Protein AF-A0AAV2PJU4-F1 (afdb_monomer)

Sequence (121 aa):
HTAAESSFSNGICERNHAVVDEMVRKFISDNPQYKLSTALAWAVHAKNCMHIVGGYSPYQLVYGRNPNIPSVLSNQPPALERRSISKTFGKHLNALHKAREAFTQAESSERISRVLRHNIR

Structure (mmCIF, N/CA/C/O backbone):
data_AF-A0AAV2PJU4-F1
#
_entry.id   AF-A0AAV2PJU4-F1
#
loop_
_atom_site.group_PDB
_atom_site.id
_atom_site.type_symbol
_atom_site.label_atom_id
_atom_site.label_alt_id
_atom_site.label_comp_id
_atom_site.label_asym_id
_atom_site.label_entity_id
_atom_site.label_seq_id
_atom_site.pdbx_PDB_ins_code
_atom_site.Cartn_x
_atom_site.Cartn_y
_atom_site.Cartn_z
_atom_site.occupancy
_atom_site.B_iso_or_equiv
_atom_site.auth_seq_id
_atom_site.auth_comp_id
_atom_site.auth_asym_id
_atom_site.auth_atom_id
_atom_site.pdbx_PDB_model_num
ATOM 1 N N . HIS A 1 1 ? 15.919 16.570 -13.843 1.00 42.03 1 HIS A N 1
ATOM 2 C CA . HIS A 1 1 ? 15.341 17.325 -14.968 1.00 42.03 1 HIS A CA 1
ATOM 3 C C . HIS A 1 1 ? 14.689 16.336 -15.923 1.00 42.03 1 HIS A C 1
ATOM 5 O O . HIS A 1 1 ? 15.407 15.6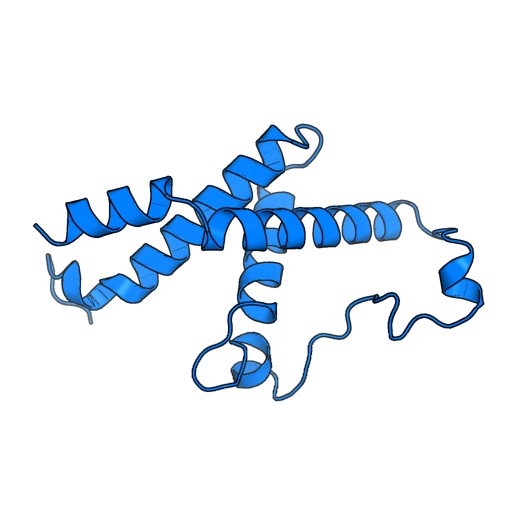28 -16.614 1.00 42.03 1 HIS A O 1
ATOM 11 N N . THR A 1 2 ? 13.360 16.226 -15.906 1.00 43.88 2 THR A N 1
ATOM 12 C CA . THR A 1 2 ? 12.603 15.498 -16.941 1.00 43.88 2 THR A CA 1
ATOM 13 C C . THR A 1 2 ? 12.274 16.510 -18.036 1.00 43.88 2 THR A C 1
ATOM 15 O O . THR A 1 2 ? 11.846 17.617 -17.709 1.00 43.88 2 THR A O 1
ATOM 18 N N . ALA A 1 3 ? 12.549 16.191 -19.302 1.00 46.62 3 ALA A N 1
ATOM 19 C CA . ALA A 1 3 ? 12.282 17.102 -20.415 1.00 46.62 3 ALA A CA 1
ATOM 20 C C . ALA A 1 3 ? 10.777 17.408 -20.510 1.00 46.62 3 ALA A C 1
ATOM 22 O O . ALA A 1 3 ? 9.952 16.525 -20.242 1.00 46.62 3 ALA A O 1
ATOM 23 N N . ALA A 1 4 ? 10.423 18.642 -20.882 1.00 45.28 4 ALA A N 1
ATOM 24 C CA . ALA A 1 4 ? 9.034 19.019 -21.139 1.00 45.28 4 ALA A CA 1
ATOM 25 C C . ALA A 1 4 ? 8.410 18.047 -22.162 1.00 45.28 4 ALA A C 1
ATOM 27 O O . ALA A 1 4 ? 9.078 17.642 -23.109 1.00 45.28 4 ALA A O 1
ATOM 28 N N . GLU A 1 5 ? 7.166 17.630 -21.916 1.00 50.41 5 GLU A N 1
ATOM 29 C CA . GLU A 1 5 ? 6.389 16.703 -22.764 1.00 50.41 5 GLU A CA 1
ATOM 30 C C . GLU A 1 5 ? 6.936 15.268 -22.924 1.00 50.41 5 GLU A C 1
ATOM 32 O O . GLU A 1 5 ? 6.539 14.543 -23.831 1.00 50.41 5 GLU A O 1
ATOM 37 N N . SER A 1 6 ? 7.788 14.792 -22.010 1.00 48.78 6 SER A N 1
ATOM 38 C CA . SER A 1 6 ? 8.242 13.387 -22.005 1.00 48.78 6 SER A CA 1
ATOM 39 C C . SER A 1 6 ? 7.475 12.508 -21.001 1.00 48.78 6 SER A C 1
ATOM 41 O O . SER A 1 6 ? 8.043 11.987 -20.041 1.00 48.78 6 SER A O 1
ATOM 43 N N . SER A 1 7 ? 6.169 12.318 -21.226 1.00 49.44 7 SER A N 1
ATOM 44 C CA . SER A 1 7 ? 5.283 11.445 -20.420 1.00 49.44 7 SER A CA 1
ATOM 45 C C . SER A 1 7 ? 5.831 10.015 -20.268 1.00 49.44 7 SER A C 1
ATOM 47 O O . SER A 1 7 ? 5.819 9.439 -19.180 1.00 49.44 7 SER A O 1
ATOM 49 N N . PHE A 1 8 ? 6.458 9.476 -21.318 1.00 52.22 8 PHE A N 1
ATOM 50 C CA . PHE A 1 8 ? 7.075 8.142 -21.311 1.00 52.22 8 PHE A CA 1
ATOM 51 C C . PHE A 1 8 ? 8.187 7.969 -20.259 1.00 52.22 8 PHE A C 1
ATOM 53 O O . PHE A 1 8 ? 8.328 6.885 -19.690 1.00 52.22 8 PHE A O 1
ATOM 60 N N . SER A 1 9 ? 8.932 9.034 -19.933 1.00 52.75 9 SER A N 1
ATOM 61 C CA . SER A 1 9 ? 9.990 9.012 -18.907 1.00 52.75 9 SER A CA 1
ATOM 62 C C . SER A 1 9 ? 9.434 8.869 -17.482 1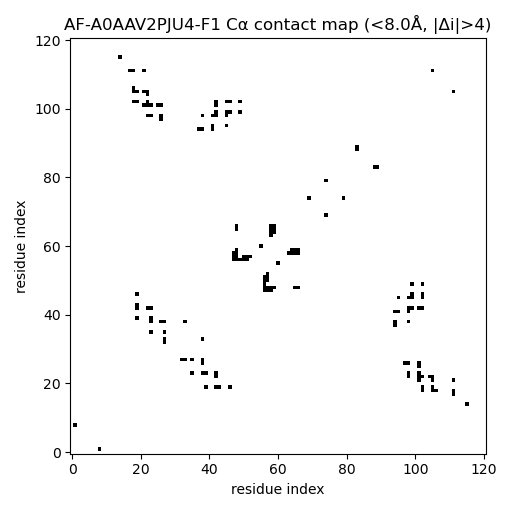.00 52.75 9 SER A C 1
ATOM 64 O O . SER A 1 9 ? 10.154 8.448 -16.578 1.00 52.75 9 SER A O 1
ATOM 66 N N . ASN A 1 10 ? 8.146 9.171 -17.277 1.00 65.81 10 ASN A N 1
ATOM 67 C CA . ASN A 1 10 ? 7.462 9.125 -15.983 1.00 65.81 10 ASN A CA 1
ATOM 68 C C . ASN A 1 10 ? 6.452 7.971 -15.856 1.00 65.81 10 ASN A C 1
ATOM 70 O O . ASN A 1 10 ? 5.747 7.896 -14.849 1.00 65.81 10 ASN A O 1
ATOM 74 N N . GLY A 1 11 ? 6.410 7.021 -16.797 1.00 73.00 11 GLY A N 1
ATOM 75 C CA . GLY A 1 11 ? 5.399 5.953 -16.809 1.00 73.00 11 GLY A CA 1
ATOM 76 C C . GLY A 1 11 ? 5.358 5.077 -15.543 1.00 73.00 11 GLY A C 1
ATOM 77 O O . GLY A 1 11 ? 4.315 4.526 -15.193 1.00 73.00 11 GLY A O 1
ATOM 78 N N . ILE A 1 12 ? 6.468 4.966 -14.801 1.00 79.06 12 ILE A N 1
ATOM 79 C CA . ILE A 1 12 ? 6.490 4.307 -13.481 1.00 79.06 12 ILE A CA 1
ATOM 80 C C . ILE A 1 12 ? 5.745 5.146 -12.434 1.00 79.06 12 ILE A C 1
ATOM 82 O O . ILE A 1 12 ? 4.961 4.602 -11.655 1.00 79.06 12 ILE A O 1
ATOM 86 N N . CYS A 1 13 ? 5.978 6.459 -12.413 1.00 81.69 13 CYS A N 1
ATOM 87 C CA . CYS A 1 13 ? 5.312 7.391 -11.506 1.00 81.69 13 CYS A CA 1
ATOM 88 C C . CYS A 1 13 ? 3.805 7.442 -11.791 1.00 81.69 13 CYS A C 1
ATOM 90 O O . CYS A 1 13 ? 2.999 7.261 -10.882 1.00 81.69 13 CYS A O 1
ATOM 92 N N . GLU A 1 14 ? 3.428 7.560 -13.064 1.00 84.25 14 GLU A N 1
ATOM 93 C CA . GLU A 1 14 ? 2.028 7.574 -13.499 1.00 84.25 14 GLU A CA 1
ATOM 94 C C . GLU A 1 14 ? 1.297 6.280 -13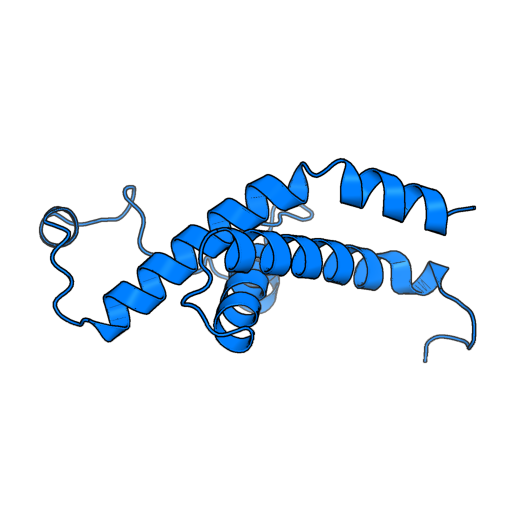.129 1.00 84.25 14 GLU A C 1
ATOM 96 O O . GLU A 1 14 ? 0.196 6.322 -12.582 1.00 84.25 14 GLU A O 1
ATOM 101 N N . ARG A 1 15 ? 1.931 5.116 -13.335 1.00 85.81 15 ARG A N 1
ATOM 102 C CA . ARG A 1 15 ? 1.370 3.827 -12.909 1.00 85.81 15 ARG A CA 1
ATOM 103 C C . ARG A 1 15 ? 1.180 3.763 -11.397 1.00 85.81 15 ARG A C 1
ATOM 105 O O . ARG A 1 15 ? 0.143 3.294 -10.934 1.00 85.81 15 ARG A O 1
ATOM 112 N N 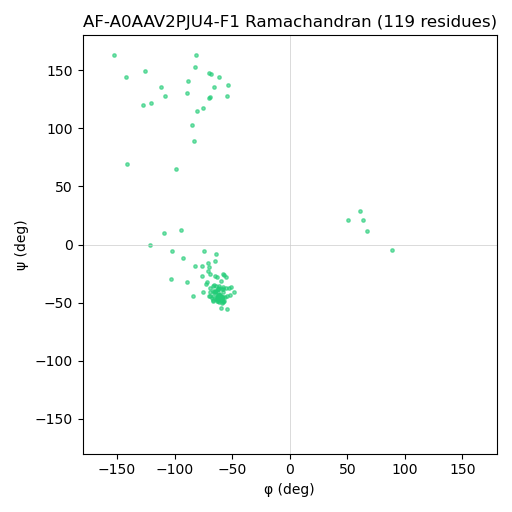. ASN A 1 16 ? 2.160 4.233 -10.626 1.00 89.12 16 ASN A N 1
ATOM 113 C CA . ASN A 1 16 ? 2.056 4.267 -9.170 1.00 89.12 16 ASN A CA 1
ATOM 114 C C . ASN A 1 16 ? 0.893 5.155 -8.710 1.00 89.12 16 ASN A C 1
ATOM 116 O O . ASN A 1 16 ? 0.131 4.730 -7.844 1.00 89.12 16 ASN A O 1
ATOM 120 N N . HIS A 1 17 ? 0.732 6.342 -9.300 1.00 89.75 17 HIS A N 1
ATOM 121 C CA . HIS A 1 17 ? -0.398 7.222 -9.008 1.00 89.75 17 HIS A CA 1
ATOM 122 C C . HIS A 1 17 ? -1.732 6.566 -9.373 1.00 89.75 17 HIS A C 1
ATOM 124 O O . HIS A 1 17 ? -2.603 6.479 -8.515 1.00 89.75 17 HIS A O 1
ATOM 130 N N . ALA A 1 18 ? -1.863 5.985 -10.571 1.00 90.81 18 ALA A N 1
ATOM 131 C CA . ALA A 1 18 ? -3.095 5.320 -11.000 1.00 90.81 18 ALA A CA 1
ATOM 132 C C . ALA A 1 18 ? -3.524 4.175 -10.061 1.00 90.81 18 ALA A C 1
ATOM 134 O O . ALA A 1 18 ? -4.713 4.006 -9.782 1.00 90.81 18 ALA A O 1
ATOM 135 N N . VAL A 1 19 ? -2.561 3.401 -9.548 1.00 92.12 19 VAL A N 1
ATOM 136 C CA . VAL A 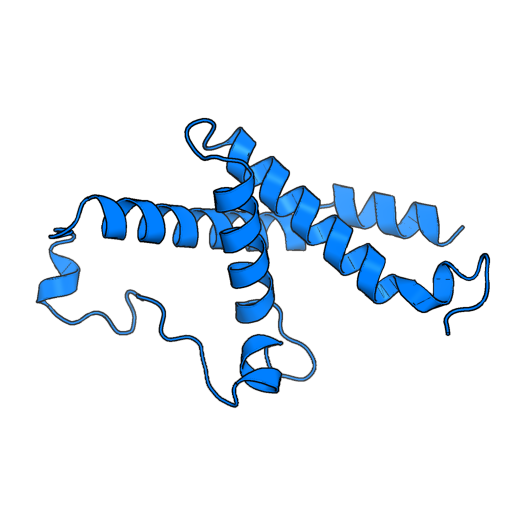1 19 ? -2.822 2.349 -8.554 1.00 92.12 19 VAL A CA 1
ATOM 137 C C . VAL A 1 19 ? -3.289 2.949 -7.233 1.00 92.12 19 VAL A C 1
ATOM 139 O O . VAL A 1 19 ? -4.309 2.514 -6.705 1.00 92.12 19 VAL A O 1
ATOM 142 N N . VAL A 1 20 ? -2.596 3.960 -6.706 1.00 95.00 20 VAL A N 1
ATOM 143 C CA . VAL A 1 20 ? -2.974 4.593 -5.433 1.00 95.00 20 VAL A CA 1
ATOM 144 C C . VAL A 1 20 ? -4.342 5.275 -5.530 1.00 95.00 20 VAL A C 1
ATOM 146 O O . VAL A 1 20 ? -5.154 5.119 -4.619 1.00 95.00 20 VAL A O 1
ATOM 149 N N . ASP A 1 21 ? -4.646 5.945 -6.638 1.00 94.56 21 ASP A N 1
ATOM 150 C CA . ASP A 1 21 ? -5.951 6.568 -6.875 1.00 94.56 21 ASP A CA 1
ATOM 151 C C . ASP A 1 21 ? -7.075 5.529 -6.888 1.00 94.56 21 ASP A C 1
ATOM 153 O O . ASP A 1 21 ? -8.124 5.722 -6.271 1.00 94.56 21 ASP A O 1
ATOM 157 N N . GLU A 1 22 ? -6.855 4.386 -7.543 1.00 94.69 22 GLU A N 1
ATOM 158 C CA . GLU A 1 22 ? -7.812 3.280 -7.537 1.00 94.69 22 GLU A CA 1
ATOM 159 C C . GLU A 1 22 ? -7.993 2.680 -6.139 1.00 94.69 22 GLU A C 1
ATOM 161 O O . GLU A 1 22 ? -9.125 2.385 -5.744 1.00 94.69 22 GLU A O 1
ATOM 166 N N . MET A 1 23 ? -6.908 2.538 -5.372 1.00 96.88 23 MET A N 1
ATOM 167 C CA . MET A 1 23 ? -6.967 2.074 -3.987 1.00 96.88 23 MET A CA 1
ATOM 168 C C . MET A 1 23 ? -7.792 3.023 -3.120 1.00 96.88 23 MET A C 1
ATOM 170 O O . MET A 1 23 ? -8.686 2.574 -2.407 1.00 96.88 23 MET A O 1
ATOM 174 N N . VAL A 1 24 ? -7.527 4.330 -3.190 1.00 96.56 24 VAL A N 1
ATOM 175 C CA . VAL A 1 24 ? -8.250 5.348 -2.415 1.00 96.56 24 VAL A CA 1
ATOM 176 C C . VAL A 1 24 ? -9.723 5.385 -2.807 1.00 96.56 24 VAL A C 1
ATOM 178 O O . VAL A 1 24 ? -10.589 5.405 -1.931 1.00 96.56 24 VAL A O 1
ATOM 181 N N . ARG A 1 25 ? -10.021 5.321 -4.110 1.00 95.19 25 ARG A N 1
ATOM 182 C CA . ARG A 1 25 ? -11.393 5.272 -4.625 1.00 95.19 25 ARG A CA 1
ATOM 183 C C . ARG A 1 25 ? -12.160 4.075 -4.061 1.00 95.19 25 ARG A C 1
ATOM 185 O O . ARG A 1 25 ? -13.266 4.253 -3.559 1.00 95.19 25 ARG A O 1
ATOM 192 N N . LYS A 1 26 ? -11.580 2.870 -4.126 1.00 94.31 26 LYS A N 1
ATOM 193 C CA . LYS A 1 26 ? -12.183 1.643 -3.576 1.00 94.31 26 LYS A CA 1
ATOM 194 C C . LYS A 1 26 ? -12.351 1.733 -2.062 1.00 94.31 26 LYS A C 1
ATOM 196 O O . LYS A 1 26 ? -13.438 1.491 -1.552 1.00 94.31 26 LYS A O 1
ATOM 201 N N . PHE A 1 27 ? -11.305 2.166 -1.359 1.00 95.50 27 PHE A N 1
ATOM 202 C CA . PHE A 1 27 ? -11.319 2.321 0.092 1.00 95.50 27 PHE A CA 1
ATOM 203 C C . PHE A 1 27 ? -12.487 3.201 0.543 1.00 95.50 27 PHE A C 1
ATOM 205 O O . PHE A 1 27 ? -13.267 2.785 1.398 1.00 95.50 27 PHE A O 1
ATOM 212 N N . ILE A 1 28 ? -12.585 4.424 0.011 1.00 96.12 28 ILE A N 1
ATOM 213 C CA . ILE A 1 28 ? -13.586 5.410 0.443 1.00 96.12 28 ILE A CA 1
ATOM 214 C C . ILE A 1 28 ? -14.991 4.984 0.021 1.00 96.12 28 ILE A C 1
ATOM 216 O O . ILE A 1 28 ? -15.922 5.166 0.799 1.00 96.12 28 ILE A O 1
ATOM 220 N N . SER A 1 29 ? -15.139 4.384 -1.165 1.00 93.81 29 SER A N 1
ATOM 221 C CA . SER A 1 29 ? -16.420 3.840 -1.632 1.00 93.81 29 SER A CA 1
ATOM 222 C C . SER A 1 29 ? -16.994 2.825 -0.644 1.00 93.81 29 SER A C 1
ATOM 224 O O . SER A 1 29 ? -18.172 2.894 -0.308 1.00 93.81 29 SER A O 1
ATOM 226 N N . ASP A 1 30 ? -16.155 1.919 -0.141 1.00 93.19 30 ASP A N 1
ATOM 227 C CA . ASP A 1 30 ? -16.582 0.879 0.799 1.00 93.19 30 ASP A CA 1
ATOM 228 C C . ASP A 1 30 ? -16.653 1.390 2.250 1.00 93.19 30 ASP A C 1
ATOM 230 O O . ASP A 1 30 ? -17.265 0.758 3.111 1.00 93.19 30 ASP A O 1
ATOM 234 N N . ASN A 1 31 ? -15.996 2.516 2.554 1.00 92.81 31 ASN A N 1
ATOM 235 C CA . ASN A 1 31 ? -15.845 3.037 3.911 1.00 92.81 31 ASN A CA 1
ATOM 236 C C . ASN A 1 31 ? -15.949 4.581 3.941 1.00 92.81 31 ASN A C 1
ATOM 238 O O . ASN A 1 31 ? -14.955 5.266 4.230 1.00 92.81 31 ASN A O 1
ATOM 242 N N . PRO A 1 32 ? -17.143 5.155 3.690 1.00 93.19 32 PRO A N 1
ATOM 243 C CA . PRO A 1 32 ? -17.339 6.603 3.558 1.00 93.19 32 PRO A CA 1
ATOM 244 C C . PRO A 1 32 ? -17.063 7.389 4.851 1.00 93.19 32 PRO A C 1
ATOM 246 O O . PRO A 1 32 ? -16.901 8.605 4.821 1.00 93.19 32 PRO A O 1
ATOM 249 N N . GLN A 1 33 ? -16.972 6.711 5.999 1.00 93.19 33 GLN A N 1
ATOM 250 C CA . GLN A 1 33 ? -16.649 7.317 7.290 1.00 93.19 33 GLN A CA 1
ATOM 251 C C . GLN A 1 33 ? -15.188 7.782 7.423 1.00 93.19 33 GLN A C 1
ATOM 253 O O . GLN A 1 33 ? -14.861 8.510 8.365 1.00 93.19 33 GLN A O 1
ATOM 258 N N . TYR A 1 34 ? -14.282 7.337 6.545 1.00 93.50 34 TYR A N 1
ATOM 259 C CA . TYR A 1 34 ? -12.872 7.724 6.603 1.00 93.50 34 TYR A CA 1
ATOM 260 C C . TYR A 1 34 ? -12.598 9.005 5.814 1.00 93.50 34 TYR A C 1
ATOM 262 O O . TYR A 1 34 ? -13.089 9.207 4.709 1.00 93.50 34 TYR A O 1
ATOM 270 N N . LYS A 1 35 ? -11.731 9.860 6.366 1.00 94.56 35 LYS A N 1
ATOM 271 C CA . LYS A 1 35 ? -11.228 11.041 5.657 1.00 94.56 35 LYS A CA 1
ATOM 272 C C . LYS A 1 35 ? -10.320 10.614 4.505 1.00 94.56 35 LYS A C 1
ATOM 274 O O . LYS A 1 35 ? -9.530 9.679 4.657 1.00 94.56 35 LYS A O 1
ATOM 279 N N . LEU A 1 36 ? -10.343 11.383 3.416 1.00 94.88 36 LEU A N 1
ATOM 280 C CA . LEU A 1 36 ? -9.470 11.178 2.257 1.00 94.88 36 LEU A CA 1
ATOM 281 C C . LEU A 1 36 ? -7.988 11.073 2.646 1.00 94.88 36 LEU A C 1
ATOM 283 O O . LEU A 1 36 ? -7.299 10.165 2.196 1.00 94.88 36 LEU A O 1
ATOM 287 N N . SER A 1 37 ? -7.510 11.942 3.539 1.00 95.12 37 SER A N 1
ATOM 288 C CA . SER A 1 37 ? -6.117 11.919 4.003 1.00 95.12 37 SER A CA 1
ATOM 289 C C . SER A 1 37 ? -5.743 10.618 4.720 1.00 95.12 37 SER A C 1
ATOM 291 O O . SER A 1 37 ? -4.639 10.111 4.541 1.00 95.12 37 SER A O 1
ATOM 293 N N . THR A 1 38 ? -6.662 10.042 5.501 1.00 94.50 38 THR A N 1
ATOM 294 C CA . THR A 1 38 ? -6.453 8.752 6.171 1.00 94.50 38 THR A CA 1
ATOM 295 C C . THR A 1 38 ? -6.423 7.609 5.163 1.00 94.50 38 THR A C 1
ATOM 297 O O . THR A 1 38 ? -5.536 6.761 5.243 1.00 94.50 38 THR A O 1
ATOM 300 N N . ALA A 1 39 ? -7.354 7.601 4.206 1.00 95.19 39 ALA A N 1
ATOM 301 C CA . ALA A 1 39 ? -7.384 6.599 3.145 1.00 95.19 39 ALA A CA 1
ATOM 302 C C . ALA A 1 39 ? -6.102 6.648 2.299 1.00 95.19 39 ALA A C 1
ATOM 304 O O . ALA A 1 39 ? -5.477 5.614 2.082 1.00 95.19 39 ALA A O 1
ATOM 305 N N . LEU A 1 40 ? -5.661 7.846 1.904 1.00 96.75 40 LEU A N 1
ATOM 306 C CA . LEU A 1 40 ? -4.436 8.050 1.132 1.00 96.75 40 LEU A CA 1
ATOM 307 C C . LEU A 1 40 ? -3.190 7.588 1.894 1.00 96.75 40 LEU A C 1
ATOM 309 O O . LEU A 1 40 ? -2.388 6.834 1.347 1.00 96.75 40 LEU A O 1
ATOM 313 N N . ALA A 1 41 ? -3.039 7.984 3.161 1.00 96.75 41 ALA A N 1
ATOM 314 C CA . ALA A 1 41 ? -1.890 7.587 3.974 1.00 96.75 41 ALA A CA 1
ATOM 315 C C . ALA A 1 41 ? -1.774 6.058 4.089 1.00 96.75 41 ALA A C 1
ATOM 317 O O . ALA A 1 41 ? -0.696 5.492 3.891 1.00 96.75 41 ALA A O 1
ATOM 318 N N . TRP A 1 42 ? -2.894 5.376 4.351 1.00 96.69 42 TRP A N 1
ATOM 319 C CA . TRP A 1 42 ? -2.904 3.918 4.446 1.00 96.69 42 TRP A CA 1
ATOM 320 C C . TRP A 1 42 ? -2.747 3.228 3.092 1.00 96.69 42 TRP A C 1
ATOM 322 O O . TRP A 1 42 ? -2.092 2.189 3.032 1.00 96.69 42 TRP A O 1
ATOM 332 N N . ALA A 1 43 ? -3.274 3.804 2.010 1.00 97.00 43 ALA A N 1
ATOM 333 C CA . ALA A 1 43 ? -3.088 3.285 0.660 1.00 97.00 43 ALA A CA 1
ATOM 334 C C . ALA A 1 43 ? -1.610 3.314 0.243 1.00 97.00 43 ALA A C 1
ATOM 336 O O . ALA A 1 43 ? -1.066 2.294 -0.180 1.00 97.00 43 ALA A O 1
ATOM 337 N N . VAL A 1 44 ? -0.930 4.448 0.444 1.00 96.62 44 VAL A N 1
ATOM 338 C CA . VAL A 1 44 ? 0.510 4.587 0.171 1.00 96.62 44 VAL A CA 1
ATOM 339 C C . VAL A 1 44 ? 1.317 3.602 1.015 1.00 96.62 44 VAL A C 1
ATOM 341 O O . VAL A 1 44 ? 2.187 2.904 0.491 1.00 96.62 44 VAL A O 1
ATOM 344 N N . HIS A 1 45 ? 0.999 3.492 2.308 1.00 96.38 45 HIS A N 1
ATOM 345 C CA . HIS A 1 45 ? 1.647 2.529 3.193 1.00 96.38 45 HIS A CA 1
ATOM 346 C C . HIS A 1 45 ? 1.468 1.087 2.693 1.00 96.38 45 HIS A C 1
ATOM 348 O O . HIS A 1 45 ? 2.452 0.360 2.558 1.00 96.38 45 HIS A O 1
ATOM 354 N N . ALA A 1 46 ? 0.237 0.671 2.375 1.00 96.19 46 ALA A N 1
ATOM 355 C CA . ALA A 1 46 ? -0.052 -0.670 1.872 1.00 96.19 46 ALA A CA 1
ATOM 356 C C . ALA A 1 46 ? 0.707 -0.966 0.571 1.00 96.19 46 ALA A C 1
ATOM 358 O O . ALA A 1 46 ? 1.389 -1.986 0.488 1.00 96.19 46 ALA A O 1
ATOM 359 N N . LYS A 1 47 ? 0.684 -0.040 -0.395 1.00 95.56 47 LYS A N 1
ATOM 360 C CA . LYS A 1 47 ? 1.406 -0.167 -1.666 1.00 95.56 47 LYS A CA 1
ATOM 361 C C . LYS A 1 47 ? 2.910 -0.337 -1.456 1.00 95.56 47 LYS A C 1
ATOM 363 O O . LYS A 1 47 ? 3.514 -1.213 -2.066 1.00 95.56 47 LYS A O 1
ATOM 368 N N . ASN A 1 48 ? 3.516 0.456 -0.573 1.00 95.44 48 ASN A N 1
ATOM 369 C CA . ASN A 1 48 ? 4.954 0.375 -0.296 1.00 95.44 48 ASN A CA 1
ATOM 370 C C . ASN A 1 48 ? 5.362 -0.905 0.443 1.00 95.44 48 ASN A C 1
ATOM 372 O O . ASN A 1 48 ? 6.512 -1.323 0.332 1.00 95.44 48 ASN A O 1
ATOM 376 N N . CYS A 1 49 ? 4.442 -1.520 1.186 1.00 95.06 49 CYS A N 1
ATOM 377 C CA . CYS A 1 49 ? 4.700 -2.751 1.928 1.00 95.06 49 CYS A CA 1
ATOM 378 C C . CYS A 1 49 ? 4.426 -4.022 1.113 1.00 95.06 49 CYS A C 1
ATOM 380 O O . CYS A 1 49 ? 5.062 -5.041 1.364 1.00 95.06 49 CYS A O 1
ATOM 382 N N . MET A 1 50 ? 3.452 -3.987 0.199 1.00 93.94 50 MET A N 1
ATOM 383 C CA . MET A 1 50 ? 2.936 -5.181 -0.484 1.00 93.94 50 MET A CA 1
ATOM 384 C C . MET A 1 50 ? 3.440 -5.340 -1.916 1.00 93.94 50 MET A C 1
ATOM 386 O O . MET A 1 50 ? 3.567 -6.468 -2.378 1.00 93.94 50 MET A O 1
ATOM 390 N N . HIS A 1 51 ? 3.731 -4.244 -2.619 1.00 93.69 51 HIS A N 1
ATOM 391 C CA . HIS A 1 51 ? 4.263 -4.328 -3.974 1.00 93.69 51 HIS A CA 1
ATOM 392 C C . HIS A 1 51 ? 5.699 -4.857 -3.943 1.00 93.69 51 HIS A C 1
ATOM 394 O O . HIS A 1 51 ? 6.538 -4.279 -3.256 1.00 93.69 51 HIS A O 1
ATOM 400 N N . ILE A 1 52 ? 5.984 -5.921 -4.694 1.00 92.56 52 ILE A N 1
ATOM 401 C CA . ILE A 1 52 ? 7.308 -6.548 -4.755 1.00 92.56 52 ILE A CA 1
ATOM 402 C C . ILE A 1 52 ? 7.964 -6.250 -6.103 1.00 92.56 52 ILE A C 1
ATOM 404 O O . ILE A 1 52 ? 7.392 -6.522 -7.156 1.00 92.56 52 ILE A O 1
ATOM 408 N N . VAL A 1 53 ? 9.192 -5.733 -6.065 1.00 86.25 53 VAL A N 1
ATOM 409 C CA . VAL A 1 53 ? 10.042 -5.482 -7.234 1.00 86.25 53 VAL A CA 1
ATOM 410 C C . VAL A 1 53 ? 11.388 -6.153 -6.989 1.00 86.25 53 VAL A C 1
ATOM 412 O O . VAL A 1 53 ? 12.064 -5.854 -6.009 1.00 86.25 53 VAL A O 1
ATOM 415 N N . GLY A 1 54 ? 11.776 -7.098 -7.851 1.00 89.12 54 GLY A N 1
ATOM 416 C CA . GLY A 1 54 ? 13.057 -7.804 -7.707 1.00 89.12 54 GLY A CA 1
ATOM 417 C C . GLY A 1 54 ? 13.195 -8.598 -6.400 1.00 89.12 54 GLY A C 1
ATOM 418 O O . GLY A 1 54 ? 14.300 -8.744 -5.890 1.00 89.12 54 GLY A O 1
ATOM 419 N N . GLY A 1 55 ? 12.079 -9.071 -5.832 1.00 92.88 55 GLY A N 1
ATOM 420 C CA . GLY A 1 55 ? 12.052 -9.837 -4.579 1.00 92.88 55 GLY A CA 1
ATOM 421 C C . GLY A 1 55 ? 11.935 -9.003 -3.299 1.00 92.88 55 GLY A C 1
ATOM 422 O O . GLY A 1 55 ? 11.759 -9.583 -2.231 1.00 92.88 55 GLY A O 1
ATOM 423 N N . TYR A 1 56 ? 11.956 -7.670 -3.391 1.00 94.25 56 TYR A N 1
ATOM 424 C CA . TYR A 1 56 ? 11.855 -6.773 -2.237 1.00 94.25 56 TYR A CA 1
ATOM 425 C C . TYR A 1 56 ? 10.726 -5.752 -2.400 1.00 94.25 56 TYR A C 1
ATOM 427 O O . TYR A 1 56 ? 10.409 -5.319 -3.508 1.00 94.25 56 TYR A O 1
ATOM 435 N N . SER A 1 57 ? 10.121 -5.334 -1.291 1.00 95.88 57 SER A N 1
ATOM 436 C CA . SER A 1 57 ? 9.175 -4.220 -1.275 1.00 95.88 57 SER A CA 1
ATOM 437 C C . SER A 1 57 ? 9.899 -2.871 -1.218 1.00 95.88 57 SER A C 1
ATOM 439 O O . SER A 1 57 ? 10.987 -2.781 -0.641 1.00 95.88 57 SER A O 1
ATOM 441 N N . PRO A 1 58 ? 9.304 -1.780 -1.741 1.00 95.00 58 PRO A N 1
ATOM 442 C CA . PRO A 1 58 ? 9.844 -0.433 -1.564 1.00 95.00 58 PRO A CA 1
ATOM 443 C C . PRO A 1 58 ? 10.152 -0.095 -0.099 1.00 95.00 58 PRO A C 1
ATOM 445 O O . PRO A 1 58 ? 11.164 0.538 0.187 1.00 95.00 58 PRO A O 1
ATOM 448 N N . TYR A 1 59 ? 9.322 -0.561 0.840 1.00 96.38 59 TYR A N 1
ATOM 449 C CA . TYR A 1 59 ? 9.573 -0.394 2.270 1.00 96.38 59 TYR A CA 1
ATOM 450 C C . TYR A 1 59 ? 10.874 -1.086 2.709 1.00 96.38 59 TYR A C 1
ATOM 452 O O . TYR A 1 59 ? 11.668 -0.488 3.432 1.00 96.38 59 TYR A O 1
ATOM 460 N N . GLN A 1 60 ? 11.129 -2.318 2.257 1.00 96.44 60 GLN A N 1
ATOM 461 C CA . GLN A 1 60 ? 12.377 -3.027 2.564 1.00 96.44 60 GLN A CA 1
ATOM 462 C C . GLN A 1 60 ? 13.596 -2.334 1.951 1.00 96.44 60 GLN A C 1
ATOM 464 O O . GLN A 1 60 ? 14.616 -2.224 2.622 1.00 96.44 60 GLN A O 1
ATOM 469 N N . LEU A 1 61 ? 13.489 -1.836 0.718 1.00 95.25 61 LEU A N 1
ATOM 470 C CA . LEU A 1 61 ? 14.592 -1.136 0.052 1.00 95.25 61 LEU A CA 1
ATOM 471 C C . LEU A 1 61 ? 14.983 0.160 0.778 1.00 95.25 61 LEU A C 1
ATOM 473 O O . LEU A 1 61 ? 16.160 0.498 0.831 1.00 95.25 61 LEU A O 1
ATOM 477 N N . VAL A 1 62 ? 14.009 0.871 1.355 1.00 95.75 62 VAL A N 1
ATOM 478 C CA . VAL A 1 62 ? 14.249 2.136 2.069 1.00 95.75 62 VAL A CA 1
ATOM 479 C C . VAL A 1 62 ? 14.670 1.913 3.522 1.00 95.75 62 VAL A C 1
ATOM 481 O O . VAL A 1 62 ? 15.581 2.577 4.006 1.00 95.75 62 VAL A O 1
ATOM 484 N N . TYR A 1 63 ? 14.007 1.002 4.239 1.00 95.44 63 TYR A N 1
ATOM 485 C CA . TYR A 1 63 ? 14.201 0.830 5.684 1.00 95.44 63 TYR A CA 1
ATOM 486 C C . TYR A 1 63 ? 15.072 -0.374 6.063 1.00 95.44 63 TYR A C 1
ATOM 488 O O . TYR A 1 63 ? 15.336 -0.574 7.248 1.00 95.44 63 TYR A O 1
ATOM 496 N N . GLY A 1 64 ? 15.473 -1.208 5.101 1.00 95.12 64 GLY A N 1
ATOM 497 C CA . GLY A 1 64 ? 16.288 -2.405 5.331 1.00 95.12 64 GL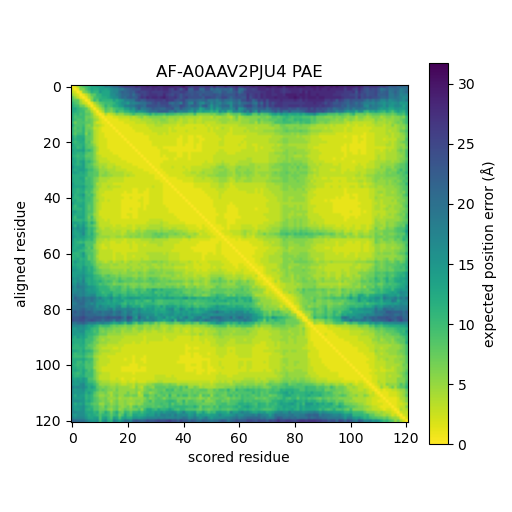Y A CA 1
ATOM 498 C C . GLY A 1 64 ? 15.582 -3.517 6.116 1.00 95.12 64 GLY A C 1
ATOM 499 O O . GLY A 1 64 ? 16.230 -4.452 6.579 1.00 95.12 64 GLY A O 1
ATOM 500 N N . ARG A 1 65 ? 14.262 -3.423 6.322 1.00 93.69 65 ARG A N 1
ATOM 501 C CA . ARG A 1 65 ? 13.487 -4.375 7.131 1.00 93.69 65 ARG A CA 1
ATOM 502 C C . ARG A 1 65 ? 12.035 -4.457 6.692 1.00 93.69 65 ARG A C 1
ATOM 504 O O . ARG A 1 65 ? 11.517 -3.547 6.051 1.00 93.69 65 ARG A O 1
ATOM 511 N N . ASN A 1 66 ? 11.358 -5.520 7.113 1.00 91.00 66 ASN A N 1
ATOM 512 C CA . ASN A 1 66 ? 9.913 -5.638 6.951 1.00 91.00 66 ASN A CA 1
ATOM 513 C C . ASN A 1 66 ? 9.157 -4.664 7.869 1.00 91.00 66 ASN A C 1
ATOM 515 O O . ASN A 1 66 ? 9.616 -4.379 8.981 1.00 91.00 66 ASN A O 1
ATOM 519 N N . PRO A 1 67 ? 7.989 -4.163 7.435 1.00 91.06 67 PRO A N 1
ATOM 520 C CA . PRO A 1 67 ? 7.124 -3.376 8.299 1.00 91.06 67 PRO A CA 1
ATOM 521 C C . PRO A 1 67 ? 6.583 -4.267 9.429 1.00 91.06 67 PRO A C 1
ATOM 523 O O . PRO A 1 67 ? 6.145 -5.395 9.194 1.00 91.06 67 PRO A O 1
ATOM 526 N N . ASN A 1 68 ? 6.597 -3.762 10.665 1.00 88.12 68 ASN A N 1
ATOM 527 C CA . ASN A 1 68 ? 6.020 -4.471 11.807 1.00 88.12 68 ASN A CA 1
ATOM 528 C C . ASN A 1 68 ? 4.509 -4.219 11.856 1.00 88.12 68 ASN A C 1
ATOM 530 O O . ASN A 1 68 ? 4.047 -3.240 12.443 1.00 88.12 68 ASN A O 1
ATOM 534 N N . ILE A 1 69 ? 3.752 -5.076 11.177 1.00 86.69 69 ILE A N 1
ATOM 535 C CA . ILE A 1 69 ? 2.299 -4.965 11.055 1.00 86.69 69 ILE A CA 1
ATOM 536 C C . ILE A 1 69 ? 1.652 -6.121 11.822 1.00 86.69 69 ILE A C 1
ATOM 538 O O . ILE A 1 69 ? 2.085 -7.263 11.646 1.00 86.69 69 ILE A O 1
ATOM 542 N N . PRO A 1 70 ? 0.587 -5.869 12.608 1.00 84.19 70 PRO A N 1
ATOM 543 C CA . PRO A 1 70 ? -0.176 -6.936 13.241 1.00 84.19 70 PRO A CA 1
ATOM 544 C C . PRO A 1 70 ? -0.661 -7.955 12.209 1.00 84.19 70 PRO A C 1
ATOM 546 O O . PRO A 1 70 ? -1.273 -7.603 11.196 1.00 84.19 70 PRO A O 1
ATOM 549 N N . SER A 1 71 ? -0.370 -9.224 12.463 1.00 82.62 71 SER A N 1
ATOM 550 C CA . SER A 1 71 ? -0.701 -10.332 11.577 1.00 82.62 71 SER A CA 1
ATOM 551 C C . SER A 1 71 ? -1.102 -11.528 12.412 1.00 82.62 71 SER A C 1
ATOM 553 O O . SER A 1 71 ? -0.497 -11.804 13.442 1.00 82.62 71 SER A O 1
ATOM 555 N N . VAL A 1 72 ? -2.071 -12.299 11.922 1.00 84.88 72 VAL A N 1
ATOM 556 C CA . VAL A 1 72 ? -2.461 -13.568 12.552 1.00 84.88 72 VAL A CA 1
ATOM 557 C C . VAL A 1 72 ? -1.256 -14.509 12.701 1.00 84.88 72 VAL A C 1
ATOM 559 O O . VAL A 1 72 ? -1.200 -15.269 13.656 1.00 84.88 72 VAL A O 1
ATOM 562 N N . LEU A 1 73 ? -0.256 -14.395 11.818 1.00 84.06 73 LEU A N 1
ATOM 563 C CA . LEU A 1 73 ? 0.972 -15.196 11.851 1.00 84.06 73 LEU A CA 1
ATOM 564 C C . LEU A 1 73 ? 1.922 -14.853 13.012 1.00 84.06 73 LEU A C 1
ATOM 566 O O . LEU A 1 73 ? 2.763 -15.673 13.359 1.00 84.06 73 LEU A O 1
ATOM 570 N N . SER A 1 74 ? 1.831 -13.649 13.582 1.00 82.00 74 SER A N 1
ATOM 571 C CA . SER A 1 74 ? 2.731 -13.162 14.641 1.00 82.00 74 SER A CA 1
ATOM 572 C C . SER A 1 74 ? 2.004 -12.773 15.933 1.00 82.00 74 SER A C 1
ATOM 574 O O . SER A 1 74 ? 2.640 -12.350 16.901 1.00 82.00 74 SER A O 1
ATOM 576 N N . ASN A 1 75 ? 0.676 -12.908 15.962 1.00 82.81 75 ASN A N 1
ATOM 577 C CA . ASN A 1 75 ? -0.150 -12.543 17.105 1.00 82.81 75 ASN A CA 1
ATOM 578 C C . ASN A 1 75 ? 0.078 -13.498 18.286 1.00 82.81 75 ASN A C 1
ATOM 580 O O . ASN A 1 75 ? -0.074 -14.709 18.166 1.00 82.81 75 ASN A O 1
ATOM 584 N N . GLN A 1 76 ? 0.381 -12.924 19.450 1.00 82.56 76 GLN A N 1
ATOM 585 C CA . GLN A 1 76 ? 0.417 -13.636 20.731 1.00 82.56 76 GLN A CA 1
ATOM 586 C C . GLN A 1 76 ? -1.001 -13.781 21.316 1.00 82.56 76 GLN A C 1
ATOM 588 O O . GLN A 1 76 ? -1.887 -13.023 20.907 1.00 82.56 76 GLN A O 1
ATOM 593 N N . PRO A 1 77 ? -1.244 -14.684 22.289 1.00 80.25 77 PRO A N 1
ATOM 594 C CA . PRO A 1 77 ? -2.588 -14.961 22.810 1.00 80.25 77 PRO A CA 1
ATOM 595 C C . PRO A 1 77 ? -3.432 -13.721 23.177 1.00 80.25 77 PRO A C 1
ATOM 597 O O . PRO A 1 77 ? -4.589 -13.670 22.761 1.00 80.25 77 PRO A O 1
ATOM 600 N N . PRO A 1 78 ? -2.886 -12.657 23.807 1.00 78.00 78 PRO A N 1
ATOM 601 C CA . PRO A 1 78 ? -3.662 -11.444 24.098 1.00 78.00 78 PRO A CA 1
ATOM 602 C C . PRO A 1 78 ? -4.173 -10.703 22.851 1.00 78.00 78 PRO A C 1
ATOM 604 O O . PRO A 1 78 ? -5.203 -10.036 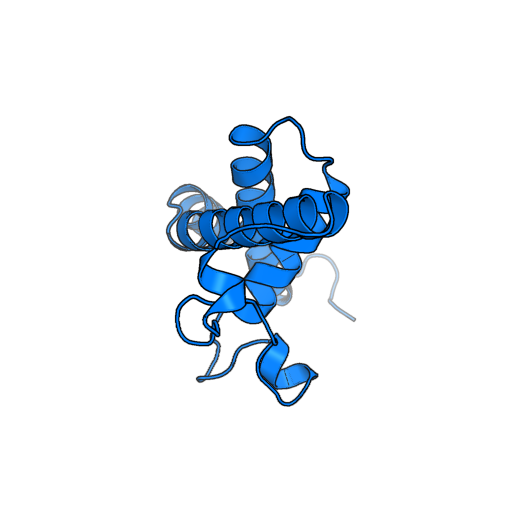22.890 1.00 78.00 78 PRO A O 1
ATOM 607 N N . ALA A 1 79 ? -3.474 -10.811 21.718 1.00 74.25 79 ALA A N 1
ATOM 608 C CA . ALA A 1 79 ? -3.893 -10.194 20.461 1.00 74.25 79 ALA A CA 1
ATOM 609 C C . ALA A 1 79 ? -5.044 -10.963 19.780 1.00 74.25 79 ALA A C 1
ATOM 611 O O . ALA A 1 79 ? -5.739 -10.395 18.932 1.00 74.25 79 ALA A O 1
ATOM 612 N N . LEU A 1 80 ? -5.275 -12.229 20.154 1.00 73.56 80 LEU A N 1
ATOM 613 C CA . LEU A 1 80 ? -6.360 -13.060 19.615 1.00 73.56 80 LEU A CA 1
ATOM 614 C C . LEU A 1 80 ? -7.726 -12.687 20.191 1.00 73.56 80 LEU A C 1
ATOM 616 O O . LEU A 1 80 ? -8.733 -12.823 19.499 1.00 73.56 80 LEU A O 1
ATOM 620 N N . GLU A 1 81 ? -7.768 -12.132 21.403 1.00 75.19 81 GLU A N 1
ATOM 621 C CA . GLU A 1 81 ? -9.009 -11.678 22.044 1.00 75.19 81 GLU A CA 1
ATOM 622 C C . GLU A 1 81 ? -9.687 -10.518 21.291 1.00 75.19 81 GLU A C 1
ATOM 624 O O . GLU A 1 81 ? -10.804 -10.123 21.628 1.00 75.19 81 GLU A O 1
ATOM 629 N N . ARG A 1 82 ? -9.017 -9.949 20.271 1.00 66.25 82 ARG A N 1
ATOM 630 C CA . ARG A 1 82 ? -9.495 -8.853 19.406 1.00 66.25 82 ARG A CA 1
ATOM 631 C C . ARG A 1 82 ? -10.026 -7.647 20.204 1.00 66.25 82 ARG A C 1
ATOM 633 O O . ARG A 1 82 ? -10.758 -6.805 19.683 1.00 66.25 82 ARG A O 1
ATOM 640 N N . ARG A 1 83 ? -9.620 -7.512 21.468 1.00 67.69 83 ARG A N 1
ATOM 641 C CA . ARG A 1 83 ? -9.909 -6.353 22.309 1.00 67.69 83 ARG A CA 1
ATOM 642 C C . ARG A 1 83 ? -8.861 -5.291 22.046 1.00 67.69 83 ARG A C 1
ATOM 644 O O . ARG A 1 83 ? -7.734 -5.361 22.523 1.00 67.69 83 ARG A O 1
ATOM 651 N N . SER A 1 84 ? -9.241 -4.276 21.277 1.00 65.81 84 SER A N 1
ATOM 652 C CA . SER A 1 84 ? -8.417 -3.079 21.193 1.00 65.81 84 SER A CA 1
ATOM 653 C C . SER A 1 84 ? -8.595 -2.260 22.468 1.00 65.81 84 SER A C 1
ATOM 655 O O . SER A 1 84 ? -9.690 -1.776 22.747 1.00 65.81 84 SER A O 1
ATOM 657 N N . ILE A 1 85 ? -7.512 -2.085 23.225 1.00 69.62 85 ILE A N 1
ATOM 658 C CA . ILE A 1 85 ? -7.496 -1.250 24.437 1.00 69.62 85 ILE A CA 1
ATOM 659 C C . ILE A 1 85 ? -7.745 0.228 24.072 1.00 69.62 85 ILE A C 1
ATOM 661 O O . ILE A 1 85 ? -8.312 0.987 24.853 1.00 69.62 85 ILE A O 1
ATOM 665 N N . SER A 1 86 ? -7.382 0.639 22.849 1.00 83.50 86 SER A N 1
ATOM 666 C CA . SER A 1 86 ? -7.523 2.013 22.359 1.00 83.50 86 SER A CA 1
ATOM 667 C C . SER A 1 86 ? -8.413 2.095 21.121 1.00 83.50 86 SER A C 1
ATOM 669 O O . SER A 1 86 ? -8.096 1.551 20.064 1.00 83.50 86 SER A O 1
ATOM 671 N N . LYS A 1 87 ? -9.496 2.881 21.208 1.00 85.69 87 LYS A N 1
ATOM 672 C CA . LYS A 1 87 ? -10.390 3.162 20.067 1.00 85.69 87 LYS A CA 1
ATOM 673 C C . LYS A 1 87 ? -9.634 3.744 18.869 1.00 85.69 87 LYS A C 1
ATOM 675 O O . LYS A 1 87 ? -9.954 3.424 17.728 1.00 85.69 87 LYS A O 1
ATOM 680 N N . THR A 1 88 ? -8.636 4.592 19.118 1.00 86.94 88 THR A N 1
ATOM 681 C CA . THR A 1 88 ? -7.814 5.201 18.064 1.00 86.94 88 THR A CA 1
ATOM 682 C C . THR A 1 88 ? -6.977 4.142 17.361 1.00 86.94 88 THR A C 1
ATOM 684 O O . THR A 1 88 ? -7.016 4.050 16.136 1.00 86.94 88 THR A O 1
ATOM 687 N N . PHE A 1 89 ? -6.296 3.284 18.123 1.00 85.75 89 PHE A N 1
ATOM 688 C CA . PHE A 1 89 ? -5.508 2.193 17.555 1.00 85.75 89 PHE A CA 1
ATOM 689 C C . PHE A 1 89 ? -6.377 1.249 16.714 1.00 85.75 89 PHE A C 1
ATOM 691 O O . PHE A 1 89 ? -6.030 0.959 15.572 1.00 85.75 89 PHE A O 1
ATOM 698 N N . GLY A 1 90 ? -7.554 0.860 17.216 1.00 87.75 90 GLY A N 1
ATOM 699 C CA . GLY A 1 90 ? -8.506 0.038 16.463 1.00 87.75 90 GLY A CA 1
ATOM 700 C C . GLY A 1 90 ? -8.950 0.673 15.139 1.00 87.75 90 GLY A C 1
ATOM 701 O O . GLY A 1 90 ? -9.007 -0.009 14.119 1.00 87.75 90 GLY A O 1
ATOM 702 N N . LYS A 1 91 ? -9.194 1.991 15.109 1.00 88.88 91 LYS A N 1
ATOM 703 C CA . LYS A 1 91 ? -9.534 2.710 13.865 1.00 88.88 91 LYS A CA 1
ATOM 704 C C . LYS A 1 91 ? -8.406 2.656 12.836 1.00 88.88 91 LYS A C 1
ATOM 706 O O . LYS A 1 91 ? -8.681 2.416 11.660 1.00 88.88 91 LYS A O 1
ATOM 711 N N . HIS A 1 92 ? -7.167 2.877 13.274 1.00 89.94 92 HIS A N 1
ATOM 712 C CA . HIS A 1 92 ? -5.981 2.805 12.420 1.00 89.94 92 HIS A CA 1
ATOM 713 C C . HIS A 1 92 ? -5.727 1.381 11.920 1.00 89.94 92 HIS A C 1
ATOM 715 O O . HIS A 1 92 ? -5.439 1.200 10.743 1.00 89.94 92 HIS A O 1
ATOM 721 N N . LEU A 1 93 ? -5.908 0.374 12.776 1.00 89.94 93 LEU A N 1
ATOM 722 C CA . LEU A 1 93 ? -5.763 -1.030 12.406 1.00 89.94 93 LEU A CA 1
ATOM 723 C C . LEU A 1 93 ? -6.799 -1.450 11.355 1.00 89.94 93 LEU A C 1
ATOM 725 O O . LEU A 1 93 ? -6.449 -2.044 10.339 1.00 89.94 93 LEU A O 1
ATOM 729 N N . ASN A 1 94 ? -8.063 -1.072 11.551 1.00 91.31 94 ASN A N 1
ATOM 730 C CA . ASN A 1 94 ? -9.114 -1.319 10.565 1.00 91.31 94 ASN A CA 1
ATOM 731 C C . ASN A 1 94 ? -8.804 -0.622 9.235 1.00 91.31 94 ASN A C 1
ATOM 733 O O . ASN A 1 94 ? -8.924 -1.238 8.181 1.00 91.31 94 ASN A O 1
ATOM 737 N N . ALA A 1 95 ? -8.343 0.632 9.279 1.00 93.69 95 ALA A N 1
ATOM 738 C CA . ALA A 1 95 ? -7.953 1.361 8.077 1.00 93.69 95 ALA A CA 1
ATOM 739 C C . ALA A 1 95 ? -6.775 0.691 7.350 1.00 93.69 95 ALA A C 1
ATOM 741 O O . ALA A 1 95 ? -6.805 0.558 6.130 1.00 93.69 95 ALA A O 1
ATOM 742 N N . LEU A 1 96 ? -5.776 0.203 8.090 1.00 93.75 96 LEU A N 1
ATOM 743 C CA . LEU A 1 96 ? -4.672 -0.574 7.535 1.00 93.75 96 LEU A CA 1
ATOM 744 C C . LEU A 1 96 ? -5.190 -1.807 6.787 1.00 93.75 96 LEU A C 1
ATOM 746 O O . LEU A 1 96 ? -4.784 -2.037 5.651 1.00 93.75 96 LEU A O 1
ATOM 750 N N . HIS A 1 97 ? -6.093 -2.588 7.388 1.00 93.00 97 HIS A N 1
ATOM 751 C CA . HIS A 1 97 ? -6.647 -3.779 6.736 1.00 93.00 97 HIS A CA 1
ATOM 752 C C . HIS A 1 97 ? -7.418 -3.423 5.461 1.00 93.00 97 HIS A C 1
ATOM 754 O O . HIS A 1 97 ? -7.177 -4.029 4.418 1.00 93.00 97 HIS A O 1
ATOM 760 N N . LYS A 1 98 ? -8.246 -2.372 5.503 1.00 95.38 98 LYS A N 1
ATOM 761 C CA . LYS A 1 98 ? -8.984 -1.882 4.330 1.00 95.38 98 LYS A CA 1
ATOM 762 C C . LYS A 1 98 ? -8.083 -1.389 3.205 1.00 95.38 98 LYS A C 1
ATOM 764 O O . LYS A 1 98 ? -8.350 -1.681 2.044 1.00 95.38 98 LYS A O 1
ATOM 769 N N . ALA A 1 99 ? -6.973 -0.725 3.517 1.00 95.81 99 ALA A N 1
ATOM 770 C CA . ALA A 1 99 ? -6.009 -0.333 2.491 1.00 95.81 99 ALA A CA 1
ATOM 771 C C . ALA A 1 99 ? -5.313 -1.531 1.835 1.00 95.81 99 ALA A C 1
ATOM 773 O O . ALA A 1 99 ? -5.045 -1.495 0.636 1.00 95.81 99 ALA A O 1
ATOM 774 N N . ARG A 1 100 ? -5.034 -2.597 2.595 1.00 94.69 100 ARG A N 1
ATOM 775 C CA . ARG A 1 100 ? -4.446 -3.830 2.048 1.00 94.69 100 ARG A CA 1
ATOM 776 C C . ARG A 1 100 ? -5.434 -4.579 1.153 1.00 94.69 100 ARG A C 1
ATOM 778 O O . ARG A 1 100 ? -5.041 -5.030 0.085 1.00 94.69 100 ARG A O 1
ATOM 785 N N . GLU A 1 101 ? -6.708 -4.645 1.542 1.00 95.31 101 GLU A N 1
ATOM 786 C CA . GLU A 1 101 ? -7.788 -5.159 0.684 1.00 95.31 101 GLU A CA 1
ATOM 787 C C . GLU A 1 101 ? -7.878 -4.350 -0.621 1.00 95.31 101 GLU A C 1
ATOM 789 O O . GLU A 1 101 ? -7.872 -4.917 -1.715 1.00 95.31 101 GLU A O 1
ATOM 794 N N . ALA A 1 102 ? -7.881 -3.017 -0.515 1.00 95.69 102 ALA A N 1
ATOM 795 C CA . ALA A 1 102 ? -7.925 -2.127 -1.669 1.00 95.69 102 ALA A CA 1
ATOM 796 C C . ALA A 1 102 ? -6.702 -2.291 -2.588 1.00 95.69 102 ALA A C 1
ATOM 798 O O . ALA A 1 102 ? -6.861 -2.221 -3.804 1.00 95.69 102 ALA A O 1
ATOM 799 N N . PHE A 1 103 ? -5.507 -2.547 -2.037 1.00 95.75 103 PHE A N 1
ATOM 800 C CA . PHE A 1 103 ? -4.301 -2.839 -2.819 1.00 95.75 103 PHE A CA 1
ATOM 801 C C . PHE A 1 103 ? -4.487 -4.081 -3.694 1.00 95.75 103 PHE A C 1
ATOM 803 O O . PHE A 1 103 ? -4.335 -3.990 -4.909 1.00 95.75 103 PHE A O 1
ATOM 810 N N . THR A 1 104 ? -4.878 -5.214 -3.104 1.00 94.62 104 THR A N 1
ATOM 811 C CA . THR A 1 104 ? -5.075 -6.474 -3.843 1.00 94.62 104 THR A CA 1
ATOM 812 C C . THR A 1 104 ? -6.123 -6.327 -4.949 1.00 94.62 104 THR A C 1
ATOM 814 O O . THR A 1 104 ? -5.961 -6.846 -6.054 1.00 94.62 104 THR A O 1
ATOM 817 N N . GLN A 1 105 ? -7.190 -5.569 -4.687 1.00 93.50 105 GLN A N 1
ATOM 818 C CA . GLN A 1 105 ? -8.202 -5.280 -5.702 1.00 93.50 105 GLN A CA 1
ATOM 819 C C . GLN A 1 105 ? -7.728 -4.302 -6.788 1.00 93.50 105 GLN A C 1
ATOM 821 O O . GLN A 1 105 ? -8.222 -4.356 -7.911 1.00 93.50 105 GLN A O 1
ATOM 826 N N . ALA A 1 106 ? -6.860 -3.346 -6.453 1.00 92.06 106 ALA A N 1
ATOM 827 C CA . ALA A 1 106 ? -6.340 -2.373 -7.410 1.00 92.06 106 ALA A CA 1
ATOM 828 C C . ALA A 1 106 ? -5.289 -3.010 -8.325 1.00 92.06 106 ALA A C 1
ATOM 830 O O . ALA A 1 106 ? -5.321 -2.780 -9.528 1.00 92.06 106 ALA A O 1
ATOM 831 N N . GLU A 1 107 ? -4.415 -3.858 -7.782 1.00 88.81 107 GLU A N 1
ATOM 832 C CA . GLU A 1 107 ? -3.388 -4.586 -8.538 1.00 88.81 107 GLU A CA 1
ATOM 833 C C . GLU A 1 107 ? -3.986 -5.452 -9.658 1.00 88.81 107 GLU A C 1
ATOM 835 O O . GLU A 1 107 ? -3.436 -5.521 -10.753 1.00 88.81 107 GLU A O 1
ATOM 840 N N . SER A 1 108 ? -5.157 -6.043 -9.413 1.00 86.62 108 SER A N 1
ATOM 841 C CA . SER A 1 108 ? -5.908 -6.863 -10.373 1.00 86.62 108 SER A CA 1
ATOM 842 C C . SER A 1 108 ? -6.981 -6.085 -11.157 1.00 86.62 108 SER A C 1
ATOM 844 O O . SER A 1 108 ? -7.844 -6.679 -11.801 1.00 86.62 108 SER A O 1
ATOM 846 N N . SER A 1 109 ? -6.972 -4.747 -11.112 1.00 87.25 109 SER A N 1
ATOM 847 C CA . SER A 1 109 ? -8.028 -3.927 -11.718 1.00 87.25 109 SER A CA 1
ATOM 848 C C . SER A 1 109 ? -7.849 -3.750 -13.230 1.00 87.25 109 SER A C 1
ATOM 850 O O . SER A 1 109 ? -6.973 -3.017 -13.695 1.00 87.25 109 SER A O 1
ATOM 852 N N . GLU A 1 110 ? -8.787 -4.299 -14.008 1.00 79.38 110 GLU A N 1
ATOM 853 C CA . GLU A 1 110 ? -8.890 -4.080 -15.462 1.00 79.38 110 GLU A CA 1
ATOM 854 C C . GLU A 1 110 ? -9.016 -2.599 -15.848 1.00 79.38 110 GLU A C 1
ATOM 856 O O . GLU A 1 110 ? -8.602 -2.181 -16.932 1.00 79.38 110 GLU A O 1
ATOM 861 N N . ARG A 1 111 ? -9.551 -1.766 -14.944 1.00 77.69 111 ARG A N 1
ATOM 862 C CA . ARG A 1 111 ? -9.639 -0.317 -15.156 1.00 77.69 111 ARG A CA 1
ATOM 863 C C . ARG A 1 111 ? -8.249 0.287 -15.334 1.00 77.69 111 ARG A C 1
ATOM 865 O O . ARG A 1 111 ? -8.054 1.077 -16.256 1.00 77.69 111 ARG A O 1
ATOM 872 N N . ILE A 1 112 ? -7.298 -0.103 -14.485 1.00 78.75 112 ILE A N 1
ATOM 873 C CA . ILE A 1 112 ? -5.912 0.370 -14.549 1.00 78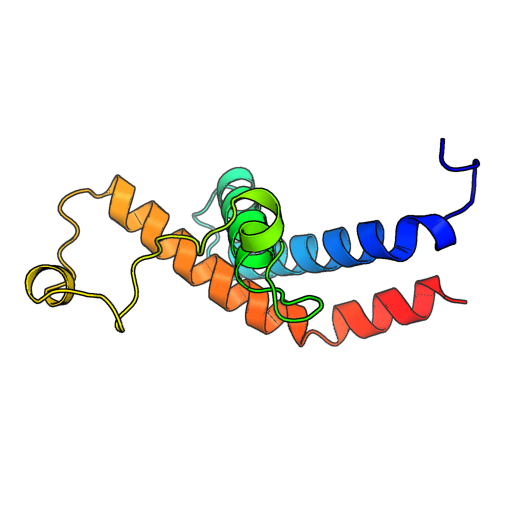.75 112 ILE A CA 1
ATOM 874 C C . ILE A 1 112 ? -5.247 -0.155 -15.820 1.00 78.75 112 ILE A C 1
ATOM 876 O O . ILE A 1 112 ? -4.653 0.628 -16.558 1.00 78.75 112 ILE A O 1
ATOM 880 N N . SER A 1 113 ? -5.419 -1.442 -16.132 1.00 78.88 113 SER A N 1
ATOM 881 C CA . SER A 1 113 ? -4.900 -2.051 -17.364 1.00 78.88 113 SER A CA 1
ATOM 882 C C . SER A 1 113 ? -5.357 -1.300 -18.617 1.00 78.88 113 SER A C 1
ATOM 884 O O . SER A 1 113 ? -4.549 -1.013 -19.501 1.00 78.88 113 SER A O 1
ATOM 886 N N . ARG A 1 114 ? -6.638 -0.918 -18.690 1.00 79.69 114 ARG A N 1
ATOM 887 C CA . ARG A 1 114 ? -7.188 -0.155 -19.818 1.00 79.69 114 ARG A CA 1
ATOM 888 C C . ARG A 1 114 ? -6.613 1.259 -19.911 1.00 79.69 114 ARG A C 1
ATOM 890 O O . ARG A 1 114 ? -6.261 1.684 -21.007 1.00 79.69 114 ARG A O 1
ATOM 897 N N . VAL A 1 115 ? -6.510 1.970 -18.787 1.00 77.25 115 VAL A N 1
ATOM 898 C CA . VAL A 1 115 ? -5.946 3.332 -18.748 1.00 77.25 115 VAL A CA 1
ATOM 899 C C . VAL A 1 115 ? -4.478 3.323 -19.175 1.00 77.25 115 VAL A C 1
ATOM 901 O O . VAL A 1 115 ? -4.084 4.109 -20.030 1.00 77.25 115 VAL A O 1
ATOM 904 N N . LEU A 1 116 ? -3.683 2.380 -18.664 1.00 72.56 116 LEU A N 1
ATOM 905 C CA . LEU A 1 116 ? -2.273 2.255 -19.037 1.00 72.56 116 LEU A CA 1
ATOM 906 C C . LEU A 1 116 ? -2.089 1.947 -20.528 1.00 72.56 116 LEU A C 1
ATOM 908 O O . LEU A 1 116 ? -1.179 2.486 -21.142 1.00 72.56 116 LEU A O 1
ATOM 912 N N . ARG A 1 117 ? -2.953 1.115 -21.127 1.00 73.56 117 ARG A N 1
ATOM 913 C CA . ARG A 1 117 ? -2.911 0.828 -22.574 1.00 73.56 117 ARG A CA 1
ATOM 914 C C . ARG A 1 117 ? -3.242 2.049 -23.431 1.00 73.56 117 ARG A C 1
ATOM 916 O O . ARG A 1 117 ? -2.684 2.181 -24.514 1.00 73.56 117 ARG A O 1
ATOM 923 N N . HIS A 1 118 ? -4.149 2.909 -22.970 1.00 70.88 118 HIS A N 1
ATOM 924 C CA . HIS A 1 118 ? -4.514 4.130 -23.686 1.00 70.88 118 HIS A CA 1
ATOM 925 C C . HIS A 1 118 ? -3.347 5.127 -23.735 1.00 70.88 118 HIS A C 1
ATOM 927 O O . HIS A 1 118 ? -3.099 5.706 -24.782 1.00 70.88 118 HIS A O 1
ATOM 933 N N . ASN A 1 119 ? -2.588 5.266 -22.646 1.00 61.75 119 ASN A N 1
ATOM 934 C CA . ASN A 1 119 ? -1.473 6.220 -22.552 1.00 61.75 119 ASN A CA 1
ATOM 935 C C . ASN A 1 119 ? -0.203 5.802 -23.324 1.00 61.75 119 ASN A C 1
ATOM 937 O O . ASN A 1 119 ? 0.764 6.555 -23.353 1.00 61.75 119 ASN A O 1
ATOM 941 N N . ILE A 1 120 ? -0.175 4.597 -23.905 1.00 59.31 120 ILE A N 1
ATOM 942 C CA . ILE A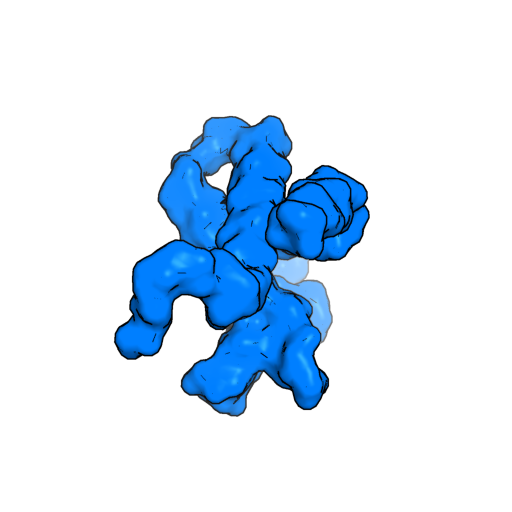 1 120 ? 0.946 4.090 -24.719 1.00 59.31 120 ILE A CA 1
ATOM 943 C C . ILE A 1 120 ? 0.728 4.387 -26.219 1.00 59.31 120 ILE A C 1
ATOM 945 O O . ILE A 1 120 ? 1.653 4.210 -27.008 1.00 59.31 120 ILE A O 1
ATOM 949 N N . ARG A 1 121 ? -0.478 4.813 -26.621 1.00 45.47 121 ARG A N 1
ATOM 950 C CA . ARG A 1 121 ? -0.825 5.125 -28.015 1.00 45.47 121 ARG A CA 1
ATOM 951 C C . ARG A 1 121 ? -0.592 6.584 -28.369 1.00 45.47 121 ARG A C 1
ATOM 953 O O . ARG A 1 121 ? -0.867 7.441 -27.504 1.00 45.47 121 ARG A O 1
#

Foldseek 3Di:
DDDPPPVVVCLVVVLVVQLLVQLLVQLCVVPVVDDSVLSSVLLVVLQQQPDDDPRDGVCCVVVVDHDPADDPVPDDPVVVVVDDPDPVVVVSNVSNVSSNVSNVCSVPDVVSVVVSVVVVD

Organism: Meganyctiphanes norvegica (NCBI:txid48144)

Solvent-accessible surface area (backbone atoms only — not comparable to full-atom values): 7148 Å² total; per-residue (Å²): 139,80,65,88,91,50,65,78,83,40,48,67,59,53,50,53,48,56,41,45,52,46,16,32,53,51,37,38,73,81,38,71,89,56,53,69,69,60,42,45,55,30,22,53,50,33,49,32,63,68,46,69,58,98,90,38,22,58,41,32,75,74,67,75,41,82,82,94,65,97,40,88,92,74,57,54,77,77,62,69,72,71,68,63,92,40,73,66,59,45,52,52,53,53,44,44,53,44,19,44,55,20,40,62,55,34,77,70,30,64,68,57,56,53,53,58,59,56,75,74,106

Mean predicted aligned error: 7.03 Å

Nearest PDB structures (foldseek):
  6l4u-assembly1_1  TM=3.021E-01  e=7.520E+00  Chaetoceros neogracilis
  6xp2-assembly1_A  TM=3.010E-01  e=9.375E+00  Homo sapiens

Radius of gyration: 16.87 Å; Cα contacts (8 Å, |Δi|>4): 84; chains: 1; bounding box: 34×34×52 Å

Secondary structure (DSSP, 8-state):
-PPTT-GGGGHHHHHHHHHHHHHHHHHHHH-TTS-HHHHHHHHHHHHHHH--BTTB-HHHHHHSS------TTT--HHHHT---S-HHHHHHHHHHHHHHHHHHHHHT-HHHHHHHHHTT-

pLDDT: mean 84.72, std 14.13, range [42.03, 97.0]

InterPro domains:
  IPR012337 Ribonuclease H-like superfamily [SSF53098] (2-71)
  IPR036397 Ribonuclease H superfamily [G3DSA:3.30.420.10] (1-110)